Protein AF-A0A2D2MDZ3-F1 (afdb_monomer_lite)

pLDDT: mean 83.77, std 13.37, range [35.31, 97.88]

Sequence (131 aa):
MSRLREDLSTLLNTRGLVSTLDLSQAPYVARSVLNYGIDSIAGKTLSSFSPEALVKRIHQAILAYEPRVIRHSLQVSWVSRTEAPLFEIQMVIEGQLRDAEVAHPFTFRSIWNTQSGAVHLDTAPLRGRHG

Structure (mmCIF, N/CA/C/O backbone):
data_AF-A0A2D2MDZ3-F1
#
_entry.id   AF-A0A2D2MDZ3-F1
#
loop_
_atom_site.group_PDB
_atom_site.id
_atom_site.type_symbol
_atom_site.label_atom_id
_atom_site.label_alt_id
_atom_site.label_comp_id
_atom_site.label_asym_id
_atom_site.label_entity_id
_atom_site.label_seq_id
_atom_site.pdbx_PDB_ins_code
_atom_site.Cartn_x
_atom_site.Cartn_y
_atom_site.Cartn_z
_atom_site.occupancy
_atom_site.B_iso_or_equiv
_atom_site.auth_seq_id
_atom_site.auth_comp_id
_atom_site.auth_asym_id
_atom_site.auth_atom_id
_atom_site.pdbx_PDB_model_num
ATOM 1 N N . MET A 1 1 ? 6.980 10.324 -11.896 1.00 67.56 1 MET A N 1
ATOM 2 C CA . MET A 1 1 ? 6.685 9.839 -10.522 1.00 67.56 1 MET A CA 1
ATOM 3 C C . MET A 1 1 ? 5.343 10.294 -9.950 1.00 67.56 1 MET A C 1
ATOM 5 O O . MET A 1 1 ? 4.773 9.518 -9.196 1.00 67.56 1 MET A O 1
ATOM 9 N N . SER A 1 2 ? 4.819 11.488 -10.270 1.00 81.69 2 SER A N 1
ATOM 10 C CA . SER A 1 2 ? 3.535 11.983 -9.722 1.00 81.69 2 SER A CA 1
ATOM 11 C C . SER A 1 2 ? 2.361 11.024 -9.944 1.00 81.69 2 SER A C 1
ATOM 13 O O . SER A 1 2 ? 1.639 10.730 -8.997 1.00 81.69 2 SER A O 1
ATOM 15 N N . ARG A 1 3 ? 2.247 10.459 -11.152 1.00 89.94 3 ARG A N 1
ATOM 16 C CA . ARG A 1 3 ? 1.176 9.521 -11.511 1.00 89.94 3 ARG A CA 1
ATOM 17 C C . ARG A 1 3 ? 1.160 8.253 -10.651 1.00 89.94 3 ARG A C 1
ATOM 19 O O . ARG A 1 3 ? 0.130 7.931 -10.085 1.00 89.94 3 ARG A O 1
ATOM 26 N N . LEU A 1 4 ? 2.309 7.591 -10.464 1.00 92.06 4 LEU A N 1
ATOM 27 C CA . LEU A 1 4 ? 2.402 6.406 -9.596 1.00 92.06 4 LEU A CA 1
ATOM 28 C C . LEU A 1 4 ? 1.941 6.719 -8.164 1.00 92.06 4 LEU A C 1
ATOM 30 O O . LEU A 1 4 ? 1.241 5.926 -7.551 1.00 92.06 4 LEU A O 1
ATOM 34 N N . ARG A 1 5 ? 2.316 7.884 -7.625 1.00 93.62 5 ARG A N 1
ATOM 35 C CA . ARG A 1 5 ? 1.885 8.310 -6.287 1.00 93.62 5 ARG A CA 1
ATOM 36 C C . ARG A 1 5 ? 0.366 8.484 -6.210 1.00 93.62 5 ARG A C 1
ATOM 38 O O . ARG A 1 5 ? -0.222 8.108 -5.206 1.00 93.62 5 ARG A O 1
ATOM 45 N N . GLU A 1 6 ? -0.255 9.068 -7.231 1.00 92.62 6 GLU A N 1
ATOM 46 C CA . GLU A 1 6 ? -1.711 9.261 -7.305 1.00 92.62 6 GLU A CA 1
ATOM 47 C C . GLU A 1 6 ? -2.456 7.933 -7.443 1.00 92.62 6 GLU A C 1
ATOM 49 O O . GLU A 1 6 ? -3.437 7.707 -6.732 1.00 92.62 6 GLU A O 1
ATOM 54 N N . ASP A 1 7 ? -1.945 7.033 -8.284 1.00 92.81 7 ASP A N 1
ATOM 55 C CA . ASP A 1 7 ? -2.507 5.697 -8.469 1.00 92.81 7 ASP A CA 1
ATOM 56 C C . ASP A 1 7 ? -2.426 4.892 -7.155 1.00 92.81 7 ASP A C 1
ATOM 58 O O . ASP A 1 7 ? -3.420 4.325 -6.698 1.00 92.81 7 ASP A O 1
ATOM 62 N N . LEU A 1 8 ? -1.273 4.927 -6.472 1.00 93.56 8 LEU A N 1
ATOM 63 C CA . LEU A 1 8 ? -1.110 4.316 -5.151 1.00 93.56 8 LEU A CA 1
ATOM 64 C C . LEU A 1 8 ? -1.975 5.000 -4.088 1.00 93.56 8 LEU A C 1
ATOM 66 O O . LEU A 1 8 ? -2.608 4.319 -3.291 1.00 93.56 8 LEU A O 1
ATOM 70 N N . SER A 1 9 ? -2.057 6.331 -4.072 1.00 93.69 9 SER A N 1
ATOM 71 C CA . SER A 1 9 ? -2.933 7.061 -3.149 1.00 93.69 9 SER A CA 1
ATOM 72 C C . SER A 1 9 ? -4.391 6.636 -3.316 1.00 93.69 9 SER A C 1
ATOM 74 O O . SER A 1 9 ? -5.088 6.440 -2.322 1.00 93.69 9 SER A O 1
ATOM 76 N N . THR A 1 10 ? -4.843 6.457 -4.557 1.00 93.06 10 THR A N 1
ATOM 77 C CA . THR A 1 10 ? -6.192 5.973 -4.868 1.00 93.06 10 THR A CA 1
ATOM 78 C C . THR A 1 10 ? -6.371 4.530 -4.402 1.00 93.06 10 THR A C 1
ATOM 80 O O . THR A 1 10 ? -7.352 4.225 -3.724 1.00 93.06 10 THR A O 1
ATOM 83 N N . LEU A 1 11 ? -5.393 3.658 -4.667 1.00 92.75 11 LEU A N 1
ATOM 84 C CA . LEU A 1 11 ? -5.419 2.256 -4.249 1.00 92.75 11 LEU A CA 1
ATOM 85 C C . LEU A 1 11 ? -5.509 2.110 -2.725 1.00 92.75 11 LEU A C 1
ATOM 87 O O . LEU A 1 11 ? -6.344 1.361 -2.228 1.00 92.75 11 LEU A O 1
ATOM 91 N N . LEU A 1 12 ? -4.665 2.822 -1.975 1.00 91.81 12 LEU A N 1
ATOM 92 C CA . LEU A 1 12 ? -4.596 2.688 -0.517 1.00 91.81 12 LEU A CA 1
ATOM 93 C C . LEU A 1 12 ? -5.817 3.299 0.197 1.00 91.81 12 LEU A C 1
ATOM 95 O O . LEU A 1 12 ? -6.134 2.872 1.303 1.00 91.81 12 LEU A O 1
ATOM 99 N N . ASN A 1 13 ? -6.514 4.257 -0.427 1.00 91.19 13 ASN A N 1
ATOM 100 C CA . ASN A 1 13 ? -7.727 4.879 0.124 1.00 91.19 13 ASN A CA 1
ATOM 101 C C . ASN A 1 13 ? -9.042 4.243 -0.364 1.00 91.19 13 ASN A C 1
ATOM 103 O O . ASN A 1 13 ? -10.111 4.592 0.138 1.00 91.19 13 ASN A O 1
ATOM 107 N N . THR A 1 14 ? -9.000 3.322 -1.329 1.00 89.31 14 THR A N 1
ATOM 108 C CA . THR A 1 14 ? -10.204 2.640 -1.827 1.00 89.31 14 THR A CA 1
ATOM 109 C C . THR A 1 14 ? -10.447 1.354 -1.043 1.00 89.31 14 THR A C 1
ATOM 111 O O . THR A 1 14 ? -9.512 0.609 -0.756 1.00 89.31 14 THR A O 1
ATOM 114 N N . ARG A 1 15 ? -11.707 1.063 -0.700 1.00 83.62 15 ARG A N 1
ATOM 115 C CA . ARG A 1 15 ? -12.095 -0.189 -0.033 1.00 83.62 15 ARG A CA 1
ATOM 116 C C . ARG A 1 15 ? -12.343 -1.281 -1.072 1.00 83.62 15 ARG A C 1
ATOM 118 O O . ARG A 1 15 ? -13.261 -1.151 -1.874 1.00 83.62 15 ARG A O 1
ATOM 125 N N . GLY A 1 16 ? -11.569 -2.364 -1.012 1.00 80.44 16 GLY A N 1
ATOM 126 C CA . GLY A 1 16 ? -11.824 -3.558 -1.822 1.00 80.44 16 GLY A CA 1
ATOM 127 C C . GLY A 1 16 ? -13.095 -4.297 -1.385 1.00 80.44 16 GLY A C 1
ATOM 128 O O . GLY A 1 16 ? -13.532 -4.177 -0.239 1.00 80.44 16 GLY A O 1
ATOM 129 N N . LEU A 1 17 ? -13.688 -5.090 -2.279 1.00 79.88 17 LEU A N 1
ATOM 130 C CA . LEU A 1 17 ? -14.898 -5.883 -2.011 1.00 79.88 17 LEU A CA 1
ATOM 131 C C . LEU A 1 17 ? -14.766 -6.863 -0.842 1.00 79.88 17 LEU A C 1
ATOM 133 O O . LEU A 1 17 ? -15.758 -7.117 -0.160 1.00 79.88 17 LEU A O 1
ATOM 137 N N . VAL A 1 18 ? -13.563 -7.380 -0.571 1.00 79.69 18 VAL A N 1
ATOM 138 C CA . VAL A 1 18 ? -13.322 -8.286 0.567 1.00 79.69 18 VAL A CA 1
ATOM 139 C C . VAL A 1 18 ? -13.585 -7.618 1.926 1.00 79.69 18 VAL A C 1
ATOM 141 O O . VAL A 1 18 ? -13.823 -8.298 2.919 1.00 79.69 18 VAL A O 1
ATOM 144 N N . SER A 1 19 ? -13.651 -6.282 1.967 1.00 75.69 19 SER A N 1
ATOM 145 C CA . SER A 1 19 ? -14.065 -5.539 3.161 1.00 75.69 19 SER A CA 1
ATOM 146 C C . SER A 1 19 ? -15.554 -5.684 3.489 1.00 75.69 19 SER A C 1
ATOM 148 O O . SER A 1 19 ? -15.956 -5.397 4.614 1.00 75.69 19 SER A O 1
ATOM 150 N N . THR A 1 20 ? -16.375 -6.083 2.512 1.00 78.50 20 THR A N 1
ATOM 151 C CA . THR A 1 20 ? -17.843 -6.141 2.632 1.00 78.50 20 THR A CA 1
ATOM 152 C C . THR A 1 20 ? -18.398 -7.552 2.418 1.00 78.50 20 THR A C 1
ATOM 154 O O . THR A 1 20 ? -19.483 -7.855 2.908 1.00 78.50 20 THR A O 1
ATOM 157 N N . LEU A 1 21 ? -17.674 -8.421 1.705 1.00 79.31 21 LEU A N 1
ATOM 158 C CA . LEU A 1 21 ? -18.113 -9.769 1.349 1.00 79.31 21 LEU A CA 1
ATOM 159 C C . LEU A 1 21 ? -17.001 -10.795 1.602 1.00 79.31 21 LEU A C 1
ATOM 161 O O . LEU A 1 21 ? -15.848 -10.551 1.252 1.00 79.31 21 LEU A O 1
ATOM 165 N N . ASP A 1 22 ? -17.346 -11.968 2.142 1.00 81.38 22 ASP A N 1
ATOM 166 C CA . ASP A 1 22 ? -16.409 -13.094 2.178 1.00 81.38 22 ASP A CA 1
ATOM 167 C C . ASP A 1 22 ? -16.194 -13.644 0.759 1.00 81.38 22 ASP A C 1
ATOM 169 O O . ASP A 1 22 ? -17.101 -14.197 0.136 1.00 81.38 22 ASP A O 1
ATOM 173 N N . LEU A 1 23 ? -14.974 -13.482 0.245 1.00 82.50 23 LEU A N 1
ATOM 174 C CA . LEU A 1 23 ? -14.567 -13.952 -1.079 1.00 82.50 23 LEU A CA 1
ATOM 175 C C . LEU A 1 23 ? -13.828 -15.299 -1.033 1.00 82.50 23 LEU A C 1
ATOM 177 O O . LEU A 1 23 ? -13.225 -15.686 -2.037 1.00 82.50 23 LEU A O 1
ATOM 181 N N . SER A 1 24 ? -13.868 -16.030 0.088 1.00 83.62 24 SER A N 1
ATOM 182 C CA . SER A 1 24 ? -13.221 -17.343 0.241 1.00 83.62 24 SER A CA 1
ATOM 183 C C . SER A 1 24 ? -13.618 -18.344 -0.854 1.00 83.62 24 SER A C 1
ATOM 185 O O . SER A 1 24 ? -12.775 -19.100 -1.337 1.00 83.62 24 SER A O 1
ATOM 187 N N . GLN A 1 25 ? -14.872 -18.286 -1.313 1.00 87.88 25 GLN A N 1
ATOM 188 C CA . GLN A 1 25 ? -15.414 -19.118 -2.396 1.00 87.88 25 GLN A CA 1
ATOM 189 C C . GLN A 1 25 ? -15.312 -18.469 -3.791 1.00 87.88 25 GLN A C 1
ATOM 191 O O . GLN A 1 25 ? -15.742 -19.054 -4.782 1.00 87.88 25 GLN A O 1
ATOM 196 N N . ALA A 1 26 ? -14.741 -17.264 -3.899 1.00 86.56 26 ALA A N 1
ATOM 197 C CA . ALA A 1 26 ? -14.675 -16.481 -5.134 1.00 86.56 26 ALA A CA 1
ATOM 198 C C . ALA A 1 26 ? -13.241 -15.990 -5.451 1.00 86.56 26 ALA A C 1
ATOM 200 O O . ALA A 1 26 ? -12.999 -14.783 -5.586 1.00 86.56 26 ALA A O 1
ATOM 201 N N . PRO A 1 27 ? -12.262 -16.900 -5.640 1.00 83.94 27 PRO A N 1
ATOM 202 C CA . PRO A 1 27 ? -10.846 -16.546 -5.791 1.00 83.94 27 PRO A CA 1
ATOM 203 C C . PRO A 1 27 ? -10.533 -15.719 -7.047 1.00 83.94 27 PRO A C 1
ATOM 205 O O . PRO A 1 27 ? -9.519 -15.019 -7.077 1.00 83.94 27 PRO A O 1
ATOM 208 N N . TYR A 1 28 ? -11.376 -15.796 -8.082 1.00 85.06 28 TYR A N 1
ATOM 209 C CA . TYR A 1 28 ? -11.264 -14.972 -9.289 1.00 85.06 28 TYR A CA 1
ATOM 210 C C . TYR A 1 28 ? -11.741 -13.535 -9.054 1.00 85.06 28 TYR A C 1
ATOM 212 O O . TYR A 1 28 ? -11.123 -12.605 -9.564 1.00 85.06 28 TYR A O 1
ATOM 220 N N . VAL A 1 29 ? -12.776 -13.339 -8.230 1.00 83.88 29 VAL A N 1
ATOM 221 C CA . VAL A 1 29 ? -13.260 -12.004 -7.840 1.00 83.88 29 VAL A CA 1
ATOM 222 C C . VAL A 1 29 ? -12.232 -11.323 -6.942 1.00 83.88 29 VAL A C 1
ATOM 224 O O . VAL A 1 29 ? -11.875 -10.173 -7.191 1.00 83.88 29 VAL A O 1
ATOM 227 N N . ALA A 1 30 ? -11.671 -12.059 -5.978 1.00 80.62 30 ALA A N 1
ATOM 228 C CA . ALA A 1 30 ? -10.661 -11.558 -5.043 1.00 80.62 30 ALA A CA 1
ATOM 229 C C . ALA A 1 30 ? -9.393 -11.001 -5.721 1.00 80.62 30 ALA A C 1
ATOM 231 O O . ALA A 1 30 ? -8.742 -10.119 -5.163 1.00 80.62 30 ALA A O 1
ATOM 232 N N . ARG A 1 31 ? -9.048 -11.500 -6.918 1.00 79.56 31 ARG A N 1
ATOM 233 C CA . ARG A 1 31 ? -7.894 -11.053 -7.725 1.00 79.56 31 ARG A CA 1
ATOM 234 C C . ARG A 1 31 ? -8.265 -10.122 -8.885 1.00 79.56 31 ARG A C 1
ATOM 236 O O . ARG A 1 31 ? -7.400 -9.783 -9.688 1.00 79.56 31 ARG A O 1
ATOM 243 N N . SER A 1 32 ? -9.544 -9.793 -9.033 1.00 82.69 32 SER A N 1
ATOM 244 C CA . SER A 1 32 ? -10.036 -8.940 -10.115 1.00 82.69 32 SER A CA 1
ATOM 245 C C . SER A 1 32 ? -10.039 -7.473 -9.701 1.00 82.69 32 SER A C 1
ATOM 247 O O . SER A 1 32 ? -10.007 -7.152 -8.516 1.00 82.69 32 SER A O 1
ATOM 249 N N . VAL A 1 33 ? -10.190 -6.579 -10.680 1.00 81.94 33 VAL A N 1
ATOM 250 C CA . VAL A 1 33 ? -10.393 -5.140 -10.439 1.00 81.94 33 VAL A CA 1
ATOM 251 C C . VAL A 1 33 ? -11.617 -4.836 -9.571 1.00 81.94 33 VAL A C 1
ATOM 253 O O . VAL A 1 33 ? -11.681 -3.769 -8.973 1.00 81.94 33 VAL A O 1
ATOM 256 N N . LEU A 1 34 ? -12.564 -5.776 -9.447 1.00 81.00 34 LEU A N 1
ATOM 257 C CA . LEU A 1 34 ? -13.694 -5.633 -8.533 1.00 81.00 34 LEU A CA 1
ATOM 258 C C . LEU A 1 34 ? -13.219 -5.533 -7.075 1.00 81.00 34 LEU A C 1
ATOM 260 O O . LEU A 1 34 ? -13.846 -4.853 -6.279 1.00 81.00 34 LEU A O 1
ATOM 264 N N . ASN A 1 35 ? -12.089 -6.153 -6.722 1.00 83.44 35 ASN A N 1
ATOM 265 C CA . ASN A 1 35 ? -11.496 -6.070 -5.389 1.00 83.44 35 ASN A CA 1
ATOM 266 C C . ASN A 1 35 ? -10.389 -4.996 -5.292 1.00 83.44 35 ASN A C 1
ATOM 268 O O . ASN A 1 35 ? -9.481 -5.124 -4.468 1.00 83.44 35 ASN A O 1
ATOM 272 N N . TYR A 1 36 ? -10.412 -3.972 -6.155 1.00 86.19 36 TYR A N 1
ATOM 273 C CA . TYR A 1 36 ? -9.444 -2.874 -6.115 1.00 86.19 36 TYR A CA 1
ATOM 274 C C . TYR A 1 36 ? -9.541 -2.114 -4.791 1.00 86.19 36 TYR A C 1
ATOM 276 O O . TYR A 1 36 ? -10.621 -1.684 -4.388 1.00 86.19 36 TYR A O 1
ATOM 284 N N . GLY A 1 37 ? -8.402 -1.946 -4.125 1.00 85.75 37 GLY A N 1
ATOM 285 C CA . GLY A 1 37 ? -8.325 -1.279 -2.834 1.00 85.75 37 GLY A CA 1
ATOM 286 C C . GLY A 1 37 ? -7.642 -2.106 -1.751 1.00 85.75 37 GLY A C 1
ATOM 287 O O . GLY A 1 37 ? -7.109 -3.190 -1.997 1.00 85.75 37 GLY A O 1
ATOM 288 N N . ILE A 1 38 ? -7.682 -1.586 -0.528 1.00 85.44 38 ILE A N 1
ATOM 289 C CA . ILE A 1 38 ? -7.232 -2.253 0.696 1.00 85.44 38 ILE A CA 1
ATOM 290 C C . ILE A 1 38 ? -8.325 -2.085 1.753 1.00 85.44 38 ILE A C 1
ATOM 292 O O . ILE A 1 38 ? -8.913 -1.013 1.881 1.00 85.44 38 ILE A O 1
ATOM 296 N N . ASP A 1 39 ? -8.633 -3.131 2.529 1.00 77.94 39 ASP A N 1
ATOM 297 C CA . ASP A 1 39 ? -9.641 -2.972 3.589 1.00 77.94 39 ASP A CA 1
ATOM 298 C C . ASP A 1 39 ? -9.190 -1.939 4.608 1.00 77.94 39 ASP A C 1
ATOM 300 O O . ASP A 1 39 ? -8.047 -1.953 5.084 1.00 77.94 39 ASP A O 1
ATOM 304 N N . SER A 1 40 ? -10.157 -1.115 4.983 1.00 72.00 40 SER A N 1
ATOM 305 C CA . SER A 1 40 ? -10.026 -0.064 5.973 1.00 72.00 40 SER A CA 1
ATOM 306 C C . SER A 1 40 ? -9.363 -0.564 7.252 1.00 72.00 40 SER A C 1
ATOM 308 O O . SER A 1 40 ? -9.741 -1.592 7.819 1.00 72.00 40 SER A O 1
ATOM 310 N N . ILE A 1 41 ? -8.402 0.214 7.740 1.00 75.31 41 ILE A N 1
ATOM 311 C CA . ILE A 1 41 ? -7.845 0.030 9.082 1.00 75.31 41 ILE A CA 1
ATOM 312 C C . ILE A 1 41 ? -8.604 0.845 10.139 1.00 75.31 41 ILE A C 1
ATOM 314 O O . ILE A 1 41 ? -8.322 0.702 11.325 1.00 75.31 41 ILE A O 1
ATOM 318 N N . ALA A 1 42 ? -9.565 1.679 9.712 1.00 76.44 42 ALA A N 1
ATOM 319 C CA . ALA A 1 42 ? -10.398 2.480 10.604 1.00 76.44 42 ALA A CA 1
ATOM 320 C C . ALA A 1 42 ? -11.079 1.612 11.671 1.00 76.44 42 ALA A C 1
ATOM 322 O O . ALA A 1 42 ? -11.632 0.556 11.352 1.00 76.44 42 ALA A O 1
ATOM 323 N N . GLY A 1 43 ? -11.055 2.070 12.921 1.00 67.00 43 GLY A N 1
ATOM 324 C CA . GLY A 1 43 ? -11.701 1.393 14.048 1.00 67.00 43 GLY A CA 1
ATOM 325 C C . GLY A 1 43 ? -10.926 0.193 14.600 1.00 67.00 43 GLY A C 1
ATOM 326 O O . GLY A 1 43 ? -11.357 -0.397 15.589 1.00 67.00 43 GLY A O 1
ATOM 327 N N . LYS A 1 44 ? -9.771 -0.159 14.016 1.00 68.06 44 LYS A N 1
ATOM 328 C CA . LYS A 1 44 ? -8.844 -1.127 14.612 1.00 68.06 44 LYS A CA 1
ATOM 329 C C . LYS A 1 44 ? -7.904 -0.387 15.556 1.00 68.06 44 LYS A C 1
ATOM 331 O O . LYS A 1 44 ? -7.208 0.542 15.151 1.00 68.06 44 LYS A O 1
ATOM 336 N N . THR A 1 45 ? -7.877 -0.789 16.821 1.00 60.66 45 THR A N 1
ATOM 337 C CA . THR A 1 45 ? -6.887 -0.273 17.773 1.00 60.66 45 THR A CA 1
ATOM 338 C C . THR A 1 45 ? -5.489 -0.723 17.354 1.00 60.66 45 THR A C 1
ATOM 340 O O . THR A 1 45 ? -5.311 -1.870 16.949 1.00 60.66 45 THR A O 1
ATOM 343 N N . LEU A 1 46 ? -4.477 0.142 17.492 1.00 60.59 46 LEU A N 1
ATOM 344 C CA . LEU A 1 46 ? -3.078 -0.225 17.212 1.00 60.59 46 LEU A CA 1
ATOM 345 C C . LEU A 1 46 ? -2.628 -1.472 17.988 1.00 60.59 46 LEU A C 1
ATOM 347 O O . LEU A 1 46 ? -1.830 -2.245 17.479 1.00 60.59 46 LEU A O 1
ATOM 351 N N . SER A 1 47 ? -3.189 -1.704 19.179 1.00 63.25 47 SER A N 1
ATOM 352 C CA . SER A 1 47 ? -2.930 -2.895 19.995 1.00 63.25 47 SER A CA 1
ATOM 353 C C . SER A 1 47 ? -3.493 -4.201 19.421 1.00 63.25 47 SER A C 1
ATOM 355 O O . SER A 1 47 ? -2.983 -5.266 19.749 1.00 63.25 47 SER A O 1
ATOM 357 N N . SER A 1 48 ? -4.531 -4.143 18.578 1.00 66.38 48 SER A N 1
ATOM 358 C CA . SER A 1 48 ? -5.117 -5.311 17.892 1.00 66.38 48 SER A CA 1
ATOM 359 C C . SER A 1 48 ? -4.671 -5.433 16.432 1.00 66.38 48 SER A C 1
ATOM 361 O O . SER A 1 48 ? -5.023 -6.386 15.735 1.00 66.38 48 SER A O 1
ATOM 363 N N . PHE A 1 49 ? -3.906 -4.456 15.951 1.00 71.75 49 PHE A N 1
ATOM 364 C CA . PHE A 1 49 ? -3.472 -4.365 14.573 1.00 71.75 49 PHE A CA 1
ATOM 365 C C . PHE A 1 49 ? -2.070 -4.953 14.412 1.00 71.75 49 PHE A C 1
ATOM 367 O O . PHE A 1 49 ? -1.159 -4.562 15.129 1.00 71.75 49 PHE A O 1
ATOM 374 N N . SER A 1 50 ? -1.877 -5.854 13.444 1.00 82.19 50 SER A N 1
ATOM 375 C CA . SER A 1 50 ? -0.543 -6.327 13.047 1.00 82.19 50 SER A CA 1
ATOM 376 C C . SER A 1 50 ? -0.015 -5.456 11.901 1.00 82.19 50 SER A C 1
ATOM 378 O O . SER A 1 50 ? -0.559 -5.526 10.788 1.00 82.19 50 SER A O 1
ATOM 380 N N . PRO A 1 51 ? 1.037 -4.643 12.126 1.00 83.12 51 PRO A N 1
ATOM 381 C CA . PRO A 1 51 ? 1.705 -3.910 11.056 1.00 83.12 51 PRO A CA 1
ATOM 382 C C . PRO A 1 51 ? 2.193 -4.834 9.935 1.00 83.12 51 PRO A C 1
ATOM 384 O O . PRO A 1 51 ? 2.101 -4.477 8.763 1.00 83.12 51 PRO A O 1
ATOM 387 N N . GLU A 1 52 ? 2.627 -6.049 10.266 1.00 86.94 52 GLU A N 1
ATOM 388 C CA . GLU A 1 52 ? 3.113 -7.063 9.324 1.00 86.94 52 GLU A CA 1
ATOM 389 C C . GLU A 1 52 ? 2.004 -7.528 8.376 1.00 86.94 52 GLU A C 1
ATOM 391 O O . GLU A 1 52 ? 2.219 -7.675 7.168 1.00 86.94 52 GLU A O 1
ATOM 396 N N . ALA A 1 53 ? 0.789 -7.719 8.899 1.00 87.38 53 ALA A N 1
ATOM 397 C CA . ALA A 1 53 ? -0.368 -8.063 8.084 1.00 87.38 53 ALA A CA 1
ATOM 398 C C . ALA A 1 53 ? -0.695 -6.947 7.083 1.00 87.38 53 ALA A C 1
ATOM 400 O O . ALA A 1 53 ? -1.013 -7.231 5.927 1.00 87.38 53 ALA A O 1
ATOM 401 N N . LEU A 1 54 ? -0.588 -5.67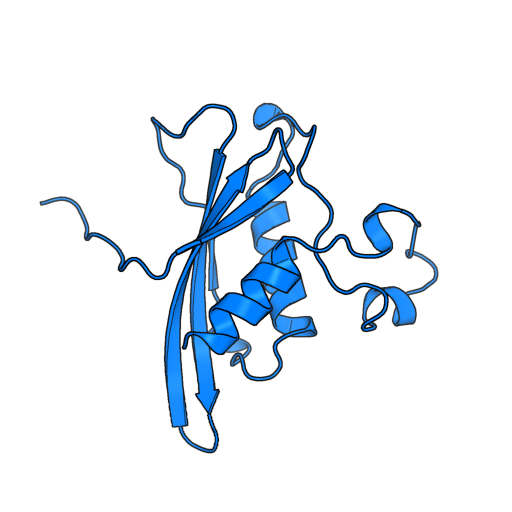8 7.489 1.00 88.38 54 LEU A N 1
ATOM 402 C CA . LEU A 1 54 ? -0.803 -4.550 6.582 1.00 88.38 54 LEU A CA 1
ATOM 403 C C . LEU A 1 54 ? 0.326 -4.399 5.557 1.00 88.38 54 LEU A C 1
ATOM 405 O O . LEU A 1 54 ? 0.025 -4.210 4.382 1.00 88.38 54 LEU A O 1
ATOM 409 N N . VAL A 1 55 ? 1.587 -4.577 5.956 1.00 92.88 55 VAL A N 1
ATOM 410 C CA . VAL A 1 55 ? 2.736 -4.631 5.035 1.00 92.88 55 VAL A CA 1
ATOM 411 C C . VAL A 1 55 ? 2.485 -5.657 3.928 1.00 92.88 55 VAL A C 1
ATOM 413 O O . VAL A 1 55 ? 2.572 -5.331 2.742 1.00 92.88 55 VAL A O 1
ATOM 416 N N . LYS A 1 56 ? 2.089 -6.882 4.300 1.00 91.88 56 LYS A N 1
ATOM 417 C CA . LYS A 1 56 ? 1.774 -7.950 3.342 1.00 91.88 56 LYS A CA 1
ATOM 418 C C . LYS A 1 56 ? 0.615 -7.569 2.419 1.00 91.88 56 LYS A C 1
ATOM 420 O O . LYS A 1 56 ? 0.699 -7.806 1.215 1.00 91.88 56 LYS A O 1
ATOM 425 N N . ARG A 1 57 ? -0.446 -6.966 2.965 1.00 89.81 57 ARG A N 1
ATOM 426 C CA . ARG A 1 57 ? -1.628 -6.539 2.197 1.00 89.81 57 ARG A CA 1
ATOM 427 C C . ARG A 1 57 ? -1.290 -5.447 1.185 1.00 89.81 57 ARG A C 1
ATOM 429 O O . ARG A 1 57 ? -1.651 -5.588 0.022 1.00 89.81 57 ARG A O 1
ATOM 436 N N . ILE A 1 58 ? -0.552 -4.41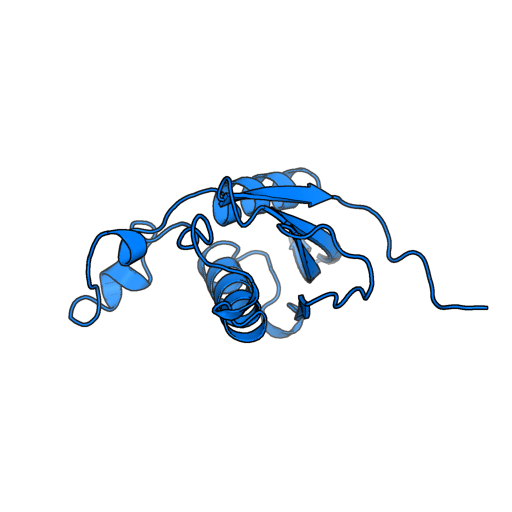3 1.589 1.00 93.31 58 ILE A N 1
ATOM 437 C CA . ILE A 1 58 ? -0.092 -3.345 0.687 1.00 93.31 58 ILE A CA 1
ATOM 438 C C . ILE A 1 58 ? 0.785 -3.930 -0.413 1.00 93.31 58 ILE A C 1
ATOM 440 O O . ILE A 1 58 ? 0.540 -3.679 -1.589 1.00 93.31 58 ILE A 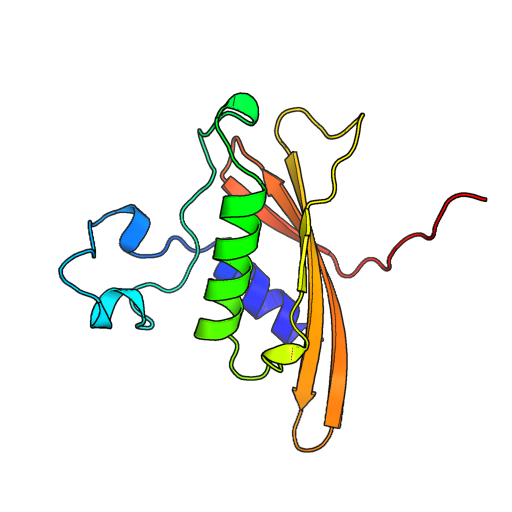O 1
ATOM 444 N N . HIS A 1 59 ? 1.762 -4.762 -0.048 1.00 95.44 59 HIS A N 1
ATOM 445 C CA . HIS A 1 59 ? 2.640 -5.411 -1.015 1.00 95.44 59 HIS A CA 1
ATOM 446 C C . HIS A 1 59 ? 1.837 -6.211 -2.056 1.00 95.44 59 HIS A C 1
ATOM 448 O O . HIS A 1 59 ? 2.034 -6.050 -3.258 1.00 95.44 59 HIS A O 1
ATOM 454 N N . GLN A 1 60 ? 0.880 -7.034 -1.617 1.00 93.00 60 GLN A N 1
ATOM 455 C CA . GLN A 1 60 ? 0.020 -7.811 -2.514 1.00 93.00 60 GLN A CA 1
ATOM 456 C C . GLN A 1 60 ? -0.861 -6.931 -3.410 1.00 93.00 60 GLN A C 1
ATOM 458 O O . GLN A 1 60 ? -0.967 -7.213 -4.602 1.00 93.00 60 GLN A O 1
ATOM 463 N N . ALA A 1 61 ? -1.457 -5.869 -2.865 1.00 92.31 61 ALA A N 1
ATOM 464 C CA . ALA A 1 61 ? -2.307 -4.954 -3.620 1.00 92.31 61 ALA A CA 1
ATOM 465 C C . ALA A 1 61 ? -1.519 -4.220 -4.717 1.00 92.31 61 ALA A C 1
ATOM 467 O O . ALA A 1 61 ? -1.955 -4.187 -5.866 1.00 92.31 61 ALA A O 1
ATOM 468 N N . ILE A 1 62 ? -0.325 -3.705 -4.406 1.00 94.62 62 ILE A N 1
ATOM 469 C CA . ILE A 1 62 ? 0.538 -3.040 -5.395 1.00 94.62 62 ILE A CA 1
ATOM 470 C C . ILE A 1 62 ? 0.928 -4.022 -6.505 1.00 94.62 62 ILE A C 1
ATOM 472 O O . ILE A 1 62 ? 0.801 -3.708 -7.683 1.00 94.62 62 ILE A O 1
ATOM 476 N N . LEU A 1 63 ? 1.324 -5.250 -6.156 1.00 94.06 63 LEU A N 1
ATOM 477 C CA . LEU A 1 63 ? 1.656 -6.283 -7.143 1.00 94.06 63 LEU A CA 1
ATOM 478 C C . LEU A 1 63 ? 0.476 -6.731 -8.022 1.00 94.06 63 LEU A C 1
ATOM 480 O O . LEU A 1 63 ? 0.704 -7.331 -9.083 1.00 94.06 63 LEU A O 1
ATOM 484 N N . ALA A 1 64 ? -0.756 -6.530 -7.557 1.00 90.88 64 ALA 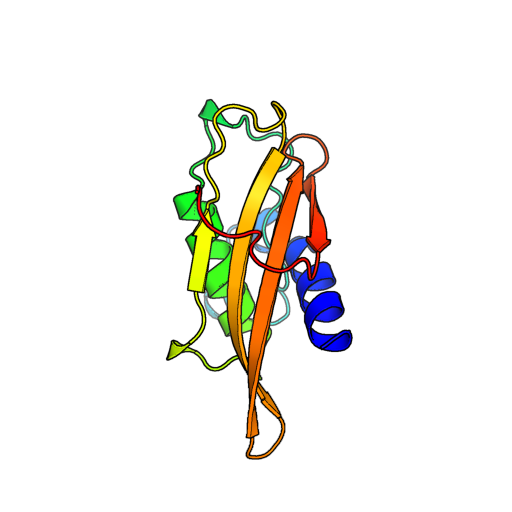A N 1
ATOM 485 C CA . ALA A 1 64 ? -1.971 -6.860 -8.291 1.00 90.88 64 ALA A CA 1
ATOM 486 C C . ALA A 1 64 ? -2.406 -5.719 -9.220 1.00 90.88 64 ALA A C 1
ATOM 488 O O . ALA A 1 64 ? -2.810 -5.985 -10.350 1.00 90.88 64 ALA A O 1
ATOM 489 N N . TYR A 1 65 ? -2.300 -4.468 -8.760 1.00 92.56 65 TYR A N 1
ATOM 490 C CA . TYR A 1 65 ? -2.922 -3.319 -9.422 1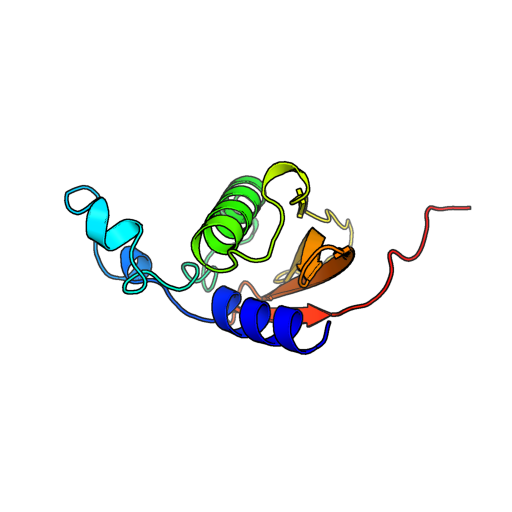.00 92.56 65 TYR A CA 1
ATOM 491 C C . TYR A 1 65 ? -1.937 -2.320 -10.045 1.00 92.56 65 TYR A C 1
ATOM 493 O O . TYR A 1 65 ? -2.364 -1.487 -10.837 1.00 92.56 65 TYR A O 1
ATOM 501 N N . GLU A 1 66 ? -0.632 -2.433 -9.777 1.00 93.06 66 GLU A N 1
ATOM 502 C CA . GLU A 1 66 ? 0.420 -1.635 -10.421 1.00 93.06 66 GLU A CA 1
ATOM 503 C C . GLU A 1 66 ? 1.400 -2.511 -11.222 1.00 93.06 66 GLU A C 1
ATOM 505 O O . GLU A 1 66 ? 2.516 -2.789 -10.776 1.00 93.06 66 GLU A O 1
ATOM 510 N N . PRO A 1 67 ? 1.031 -2.948 -12.444 1.00 92.31 67 PRO A N 1
ATOM 511 C CA . PRO A 1 67 ? 1.846 -3.869 -13.245 1.00 92.31 67 PRO A CA 1
ATOM 512 C C . PRO A 1 67 ? 3.189 -3.277 -13.696 1.00 92.31 67 PRO A C 1
ATOM 514 O O . PRO A 1 67 ? 4.093 -4.019 -14.077 1.00 92.31 67 PRO A O 1
ATOM 517 N N . ARG A 1 68 ? 3.328 -1.946 -13.659 1.00 95.00 68 ARG A N 1
ATOM 518 C CA . ARG A 1 68 ? 4.581 -1.244 -13.965 1.00 95.00 68 ARG A CA 1
ATOM 519 C C . ARG A 1 68 ? 5.632 -1.438 -12.870 1.00 95.00 68 ARG A C 1
ATOM 521 O O . ARG A 1 68 ? 6.818 -1.279 -13.143 1.00 95.00 68 ARG A O 1
ATOM 528 N N . VAL A 1 69 ? 5.230 -1.760 -11.639 1.00 96.06 69 VAL A N 1
ATOM 529 C CA . VAL A 1 69 ? 6.168 -2.020 -10.541 1.00 96.06 69 VAL A CA 1
ATOM 530 C C . VAL A 1 69 ? 6.857 -3.363 -10.772 1.00 96.06 69 VAL A C 1
ATOM 532 O O . VAL A 1 69 ? 6.225 -4.400 -10.980 1.00 96.06 69 VAL A O 1
ATOM 535 N N . ILE A 1 70 ? 8.186 -3.361 -10.722 1.00 96.50 70 ILE A N 1
ATOM 536 C CA . ILE A 1 70 ? 8.999 -4.557 -10.911 1.00 96.50 70 ILE A CA 1
ATOM 537 C C . ILE A 1 70 ? 8.886 -5.434 -9.659 1.00 96.50 70 ILE A C 1
ATOM 539 O O . ILE A 1 70 ? 9.390 -5.084 -8.592 1.00 96.50 70 ILE A O 1
ATOM 543 N N . ARG A 1 71 ? 8.248 -6.605 -9.801 1.00 96.12 71 ARG A N 1
ATOM 544 C CA . ARG A 1 71 ? 7.825 -7.460 -8.673 1.00 96.12 71 ARG A CA 1
ATOM 545 C C . ARG A 1 71 ? 8.917 -7.755 -7.641 1.00 96.12 71 ARG A C 1
ATOM 547 O O . ARG A 1 71 ? 8.650 -7.682 -6.453 1.00 96.12 71 ARG A O 1
ATOM 554 N N . HIS A 1 72 ? 10.126 -8.089 -8.090 1.00 96.19 72 HIS A N 1
ATOM 555 C CA . HIS A 1 72 ? 11.240 -8.471 -7.212 1.00 96.19 72 HIS A CA 1
ATOM 556 C C . HIS A 1 72 ? 11.943 -7.278 -6.548 1.00 96.19 72 HIS A C 1
ATOM 558 O O . HIS A 1 72 ? 12.793 -7.483 -5.690 1.00 96.19 72 HIS A O 1
ATOM 564 N N . SER A 1 73 ? 11.613 -6.050 -6.954 1.00 96.62 73 SER A N 1
ATOM 565 C CA . SER A 1 73 ? 12.166 -4.823 -6.373 1.00 96.62 73 SER A CA 1
ATOM 566 C C . SER A 1 73 ? 11.256 -4.193 -5.319 1.00 96.62 73 SER A C 1
ATOM 568 O O . SER A 1 73 ? 11.706 -3.314 -4.597 1.00 96.62 73 SER A O 1
ATOM 570 N N . LEU A 1 74 ? 9.979 -4.593 -5.254 1.00 97.88 74 LEU A N 1
ATOM 571 C CA . LEU A 1 74 ? 9.014 -3.989 -4.343 1.00 97.88 74 LEU A CA 1
ATOM 572 C C . LEU A 1 74 ? 9.294 -4.428 -2.905 1.00 97.88 74 LEU A C 1
ATOM 574 O O . LEU A 1 74 ? 9.229 -5.612 -2.583 1.00 97.88 74 LEU A O 1
ATOM 578 N N . GLN A 1 75 ? 9.501 -3.456 -2.029 1.00 97.06 75 GLN A N 1
ATOM 579 C CA . GLN A 1 75 ? 9.598 -3.651 -0.595 1.00 97.06 75 GLN A CA 1
ATOM 580 C C . GLN A 1 75 ? 8.622 -2.715 0.117 1.00 97.06 75 GLN A C 1
ATOM 582 O O . GLN A 1 75 ? 8.461 -1.547 -0.235 1.00 97.06 75 GLN A O 1
ATOM 587 N N . VAL A 1 76 ? 7.947 -3.254 1.130 1.00 95.81 76 VAL A N 1
ATOM 588 C CA . VAL A 1 76 ? 7.089 -2.491 2.035 1.00 95.81 76 VAL A CA 1
ATOM 589 C C . VAL A 1 76 ? 7.588 -2.752 3.447 1.00 95.81 76 VAL A C 1
ATOM 591 O O . VAL A 1 76 ? 7.763 -3.907 3.834 1.00 95.81 76 VAL A O 1
ATOM 594 N N . SER A 1 77 ? 7.850 -1.698 4.211 1.00 93.56 77 SER A N 1
ATOM 595 C CA . SER A 1 77 ? 8.382 -1.802 5.569 1.00 93.56 77 SER A CA 1
ATOM 596 C C . SER A 1 77 ? 7.595 -0.923 6.533 1.00 93.56 77 SER A C 1
ATOM 598 O O . SER A 1 77 ? 7.193 0.192 6.205 1.00 93.56 77 SER A O 1
ATOM 600 N N . TRP A 1 78 ? 7.344 -1.441 7.733 1.00 90.25 78 TRP A N 1
ATOM 601 C CA . TRP A 1 78 ? 6.752 -0.661 8.813 1.00 90.25 78 TRP A CA 1
ATOM 602 C C . TRP A 1 78 ? 7.828 0.191 9.489 1.00 90.25 78 TRP A C 1
ATOM 604 O O . TRP A 1 78 ? 8.920 -0.289 9.789 1.00 90.25 78 TRP A O 1
ATOM 614 N N . VAL A 1 79 ? 7.508 1.457 9.748 1.00 88.00 79 VAL A N 1
ATOM 615 C CA . VAL A 1 79 ? 8.373 2.375 10.486 1.00 88.00 79 VAL A CA 1
ATOM 616 C C . VAL A 1 79 ? 7.875 2.435 11.926 1.00 88.00 79 VAL A C 1
ATOM 618 O O . VAL A 1 79 ? 6.961 3.196 12.247 1.00 88.00 79 VAL A O 1
ATOM 621 N N . SER A 1 80 ? 8.485 1.630 12.796 1.00 75.12 80 SER A N 1
ATOM 622 C CA . SER A 1 80 ? 8.258 1.729 14.238 1.00 75.12 80 SER A CA 1
ATOM 623 C C . SER A 1 80 ? 8.894 3.018 14.762 1.00 75.12 80 SER A C 1
ATOM 625 O O . SER A 1 80 ? 10.097 3.233 14.606 1.00 75.12 80 SER A O 1
ATOM 627 N N . ARG A 1 81 ? 8.087 3.905 15.349 1.00 66.62 81 ARG A N 1
ATOM 628 C CA . ARG A 1 81 ? 8.563 5.106 16.043 1.00 66.62 81 ARG A CA 1
ATOM 629 C C . ARG A 1 81 ? 8.090 5.062 17.484 1.00 66.62 81 ARG A C 1
ATOM 631 O O . ARG A 1 81 ? 6.895 4.939 17.730 1.00 66.62 81 ARG A O 1
ATOM 638 N N . THR A 1 82 ? 9.024 5.268 18.405 1.00 60.62 82 THR A N 1
ATOM 639 C CA . THR A 1 82 ? 8.766 5.388 19.847 1.00 60.62 82 THR A CA 1
ATOM 640 C C . THR A 1 82 ? 7.816 6.552 20.182 1.00 60.62 82 THR A C 1
ATOM 642 O O . THR A 1 82 ? 7.153 6.518 21.209 1.00 60.62 82 THR A O 1
ATOM 645 N N . GLU A 1 83 ? 7.700 7.545 19.289 1.00 64.69 83 GLU A N 1
ATOM 646 C CA . GLU A 1 83 ? 6.866 8.752 19.435 1.00 64.69 83 GLU A CA 1
ATOM 647 C C . GLU A 1 83 ? 5.860 8.930 18.275 1.00 64.69 83 GLU A C 1
ATOM 649 O O . GLU A 1 83 ? 5.518 10.051 17.896 1.00 64.69 83 GLU A O 1
ATOM 654 N N . ALA A 1 84 ? 5.416 7.846 17.626 1.00 63.28 84 ALA A N 1
ATOM 655 C CA . ALA A 1 84 ? 4.332 7.971 16.647 1.00 63.28 84 ALA A CA 1
ATOM 656 C C . ALA A 1 84 ? 3.045 8.471 17.334 1.00 63.28 84 ALA A C 1
ATOM 658 O O . ALA A 1 84 ? 2.740 8.022 18.443 1.00 63.28 84 ALA A O 1
ATOM 659 N N . PRO A 1 85 ? 2.256 9.353 16.688 1.00 73.06 85 PRO A N 1
ATOM 660 C CA . PRO A 1 85 ? 0.927 9.690 17.178 1.00 73.06 85 PRO A CA 1
ATOM 661 C C . PRO A 1 85 ? 0.096 8.425 17.422 1.00 73.06 85 PRO A C 1
ATOM 663 O O . PRO A 1 85 ? 0.148 7.478 16.638 1.00 73.06 85 PRO A O 1
ATOM 666 N N . LEU A 1 86 ? -0.710 8.436 18.487 1.00 73.38 86 LEU A N 1
ATOM 667 C CA . LEU A 1 86 ? -1.521 7.305 18.971 1.00 73.38 86 LEU A CA 1
ATOM 668 C C . LEU A 1 86 ? -2.429 6.643 17.926 1.00 73.38 86 LEU A C 1
ATOM 670 O O . LEU A 1 86 ? -2.929 5.554 18.184 1.00 73.38 86 LEU A O 1
ATOM 674 N N . PHE A 1 87 ? -2.673 7.290 16.787 1.00 81.81 87 PHE A N 1
ATOM 675 C CA . PHE A 1 87 ? -3.562 6.809 15.732 1.00 81.81 87 PHE A CA 1
ATOM 676 C C . PHE A 1 87 ? -2.896 6.775 14.356 1.00 81.81 87 PHE A C 1
ATOM 678 O O . PHE A 1 87 ? -3.592 6.752 13.344 1.00 81.81 87 PHE A O 1
ATOM 685 N N . GLU A 1 88 ? -1.564 6.780 14.294 1.00 86.56 88 GLU A N 1
ATOM 686 C CA . GLU A 1 88 ? -0.832 6.769 13.030 1.00 86.56 88 GLU A CA 1
ATOM 687 C C . GLU A 1 88 ? 0.060 5.543 12.872 1.00 86.56 88 GLU A C 1
ATOM 689 O O . GLU A 1 88 ? 0.857 5.197 13.742 1.00 86.56 88 GLU A O 1
ATOM 694 N N . ILE A 1 89 ? -0.023 4.925 11.696 1.00 87.25 89 ILE A N 1
ATOM 695 C CA . ILE A 1 89 ? 0.895 3.878 11.257 1.00 87.25 89 ILE A CA 1
ATOM 696 C C . ILE A 1 89 ? 1.644 4.389 10.039 1.00 87.25 89 ILE A C 1
ATOM 698 O O . ILE A 1 89 ? 1.047 4.864 9.076 1.00 87.25 89 ILE A O 1
ATOM 702 N N . GLN A 1 90 ? 2.966 4.280 10.076 1.00 90.31 90 GLN A N 1
ATOM 703 C CA . GLN A 1 90 ? 3.824 4.760 9.004 1.00 90.31 90 GLN A CA 1
ATOM 704 C C . GLN A 1 90 ? 4.498 3.590 8.311 1.00 90.31 90 GLN A C 1
ATOM 706 O O . GLN A 1 90 ? 5.018 2.687 8.966 1.00 90.31 90 GLN A O 1
ATOM 711 N N . MET A 1 91 ? 4.508 3.615 6.984 1.00 91.81 91 MET A N 1
ATOM 712 C CA . MET A 1 91 ? 5.194 2.609 6.179 1.00 91.81 91 MET A CA 1
ATOM 713 C C . MET A 1 91 ? 5.997 3.254 5.066 1.00 91.81 91 MET A C 1
ATOM 715 O O . MET A 1 91 ? 5.615 4.305 4.550 1.00 91.81 91 MET A O 1
ATOM 719 N N . VAL A 1 92 ? 7.080 2.600 4.672 1.00 94.94 92 VAL A N 1
ATOM 720 C CA . VAL A 1 92 ? 7.849 2.942 3.477 1.00 94.94 92 VAL A CA 1
ATOM 721 C C . VAL A 1 92 ? 7.531 1.921 2.396 1.00 94.94 92 VAL A C 1
ATOM 723 O O . VAL A 1 92 ? 7.484 0.722 2.662 1.00 94.94 92 VAL A O 1
ATOM 726 N N . ILE A 1 93 ? 7.267 2.415 1.191 1.00 95.88 93 ILE A N 1
ATOM 727 C CA . ILE A 1 93 ? 7.017 1.631 -0.016 1.00 95.88 93 ILE A CA 1
ATOM 728 C C . ILE A 1 93 ? 8.101 2.023 -1.009 1.00 95.88 93 ILE A C 1
ATOM 730 O O . ILE A 1 93 ? 8.154 3.172 -1.449 1.00 95.88 93 ILE A O 1
ATOM 734 N N . GLU A 1 94 ? 8.958 1.083 -1.366 1.00 95.94 94 GLU A N 1
ATOM 735 C CA . GLU A 1 94 ? 10.088 1.317 -2.256 1.00 95.94 94 GLU A CA 1
ATOM 736 C C . GLU A 1 94 ? 10.180 0.241 -3.332 1.00 95.94 94 GLU A C 1
ATOM 738 O O . GLU A 1 94 ? 9.675 -0.869 -3.172 1.00 95.94 94 GLU A O 1
ATOM 743 N N . GLY A 1 95 ? 10.800 0.587 -4.453 1.00 96.25 95 GLY A N 1
ATOM 744 C CA . GLY A 1 95 ? 11.071 -0.361 -5.520 1.00 96.25 95 GLY A CA 1
ATOM 745 C C . GLY A 1 95 ? 11.440 0.325 -6.819 1.00 96.25 95 GLY A C 1
ATOM 746 O O . GLY A 1 95 ? 11.832 1.490 -6.842 1.00 96.25 95 GLY A O 1
ATOM 747 N N . GLN A 1 96 ? 11.321 -0.412 -7.917 1.00 96.25 96 GLN A N 1
ATOM 748 C CA . GLN A 1 96 ? 11.585 0.076 -9.260 1.00 96.25 96 GLN A CA 1
ATOM 749 C C . GLN A 1 96 ? 10.317 0.036 -10.111 1.00 96.25 96 GLN A C 1
ATOM 751 O O . GLN A 1 96 ? 9.575 -0.948 -10.128 1.00 96.25 96 GLN A O 1
ATOM 756 N N . LEU A 1 97 ? 10.079 1.122 -10.837 1.00 94.88 97 LEU A N 1
ATOM 757 C CA . LEU A 1 97 ? 9.015 1.273 -11.815 1.00 94.88 97 LEU A CA 1
ATOM 758 C C . LEU A 1 97 ? 9.605 1.110 -13.215 1.00 94.88 97 LEU A C 1
ATOM 760 O O . LEU A 1 97 ? 10.563 1.797 -13.565 1.00 94.88 97 LEU A O 1
ATOM 764 N N . ARG A 1 98 ? 9.027 0.224 -14.019 1.00 94.31 98 ARG A N 1
ATOM 765 C CA . ARG A 1 98 ? 9.359 0.092 -15.435 1.00 94.31 98 ARG A CA 1
ATOM 766 C C . ARG A 1 98 ? 8.654 1.186 -16.232 1.00 94.31 98 ARG A C 1
ATOM 768 O O . ARG A 1 98 ? 7.425 1.266 -16.207 1.00 94.31 98 ARG A O 1
ATOM 775 N N . ASP A 1 99 ? 9.436 1.968 -16.961 1.00 89.56 99 ASP A N 1
ATOM 776 C CA . ASP A 1 99 ? 8.971 2.920 -17.963 1.00 89.56 99 ASP A CA 1
ATOM 777 C C . ASP A 1 99 ? 9.680 2.614 -19.286 1.00 89.56 99 ASP A C 1
ATOM 779 O O . ASP A 1 99 ? 10.899 2.751 -19.401 1.00 89.56 99 ASP A O 1
ATOM 783 N N . ALA A 1 100 ? 8.927 2.091 -20.255 1.00 87.62 100 ALA A N 1
ATOM 784 C CA . ALA A 1 100 ? 9.471 1.470 -21.462 1.00 87.62 100 ALA A CA 1
ATOM 785 C C . ALA A 1 100 ? 10.589 0.446 -21.137 1.00 87.62 100 ALA A C 1
ATOM 787 O O . ALA A 1 100 ? 10.327 -0.581 -20.500 1.00 87.62 100 ALA A O 1
ATOM 788 N N . GLU A 1 101 ? 11.828 0.716 -21.555 1.00 88.50 101 GLU A N 1
ATOM 789 C CA . GLU A 1 101 ? 13.003 -0.140 -21.326 1.00 88.50 101 GLU A CA 1
ATOM 790 C C . GLU A 1 101 ? 13.832 0.264 -20.096 1.00 88.50 101 GLU A C 1
ATOM 792 O O . GLU A 1 101 ? 14.808 -0.405 -19.758 1.00 88.50 101 GLU A O 1
ATOM 797 N N . VAL A 1 102 ? 13.440 1.327 -19.389 1.00 91.31 102 VAL A N 1
ATOM 798 C CA . VAL A 1 102 ? 14.198 1.891 -18.267 1.00 91.31 102 VAL A CA 1
ATOM 799 C C . VAL A 1 102 ? 13.506 1.582 -16.939 1.00 91.31 102 VAL A C 1
ATOM 801 O O . VAL A 1 102 ? 12.283 1.636 -16.810 1.00 91.31 102 VAL A O 1
ATOM 804 N N . ALA A 1 103 ? 14.299 1.235 -15.923 1.00 94.25 103 ALA A N 1
ATOM 805 C CA . ALA A 1 103 ? 13.827 1.056 -14.555 1.00 94.25 103 ALA A CA 1
ATOM 806 C C . ALA A 1 103 ? 14.149 2.303 -13.722 1.00 94.25 103 ALA A C 1
ATOM 808 O O . ALA A 1 103 ? 15.305 2.713 -13.622 1.00 94.25 103 ALA A O 1
ATOM 809 N N . HIS A 1 104 ? 13.131 2.881 -13.090 1.00 93.50 104 HIS A N 1
ATOM 810 C CA . HIS A 1 104 ? 13.264 4.058 -12.242 1.00 93.50 104 HIS A CA 1
ATOM 811 C C . HIS A 1 104 ? 12.996 3.709 -10.776 1.00 93.50 104 HIS A C 1
ATOM 813 O O . HIS A 1 104 ? 11.920 3.188 -10.475 1.00 93.50 104 HIS A O 1
ATOM 819 N N . PRO A 1 105 ? 13.915 4.003 -9.842 1.00 94.81 105 PRO A N 1
ATOM 820 C CA . PRO A 1 105 ? 13.653 3.795 -8.427 1.00 94.81 105 PRO A CA 1
ATOM 821 C C . PRO A 1 105 ? 12.577 4.764 -7.925 1.00 94.81 105 PRO A C 1
ATOM 823 O O . PRO A 1 105 ? 12.499 5.915 -8.361 1.00 94.81 105 PRO A O 1
ATOM 826 N N . PHE A 1 106 ? 11.765 4.312 -6.977 1.00 93.81 106 PHE A N 1
ATOM 827 C CA . PHE A 1 106 ? 10.818 5.146 -6.255 1.00 93.81 106 PHE A CA 1
ATOM 828 C C . PHE A 1 106 ? 10.810 4.792 -4.769 1.00 93.81 106 PHE A C 1
ATOM 830 O O . PHE A 1 106 ? 11.082 3.658 -4.372 1.00 93.81 106 PHE A O 1
ATOM 837 N N . THR A 1 107 ? 10.444 5.778 -3.958 1.00 95.12 107 THR A N 1
ATOM 838 C CA . THR A 1 107 ? 10.195 5.615 -2.529 1.00 95.12 107 THR A CA 1
ATOM 839 C C . THR A 1 107 ? 9.042 6.526 -2.144 1.00 95.12 107 THR A C 1
ATOM 841 O O . THR A 1 107 ? 9.039 7.711 -2.485 1.00 95.12 107 THR A O 1
ATOM 844 N N . PHE A 1 108 ? 8.068 5.978 -1.430 1.00 94.81 108 PHE A N 1
ATOM 845 C CA . PHE A 1 108 ? 6.971 6.725 -0.838 1.00 94.81 108 PHE A CA 1
ATOM 846 C C . PHE A 1 108 ? 6.848 6.379 0.633 1.00 94.81 108 PHE A C 1
ATOM 848 O O . PHE A 1 108 ? 7.009 5.227 1.035 1.00 94.81 108 PHE A O 1
ATOM 855 N N . ARG A 1 109 ? 6.495 7.376 1.435 1.00 93.12 109 ARG A N 1
ATOM 856 C CA . ARG A 1 109 ? 6.067 7.174 2.812 1.00 93.12 109 ARG A CA 1
ATOM 857 C C . ARG A 1 109 ? 4.551 7.247 2.855 1.00 93.12 109 ARG A C 1
ATOM 859 O O . ARG A 1 109 ? 3.982 8.232 2.403 1.00 93.12 109 ARG A O 1
ATOM 866 N N . SER A 1 110 ? 3.915 6.216 3.397 1.00 92.00 110 SER A N 1
ATOM 867 C CA . SER A 1 110 ? 2.477 6.211 3.658 1.00 92.00 110 SER A CA 1
ATOM 868 C C . SER A 1 110 ? 2.212 6.427 5.144 1.00 92.00 110 SER A C 1
ATOM 870 O O . SER A 1 110 ? 2.832 5.776 5.987 1.00 92.00 110 SER A O 1
ATOM 872 N N . ILE A 1 111 ? 1.314 7.357 5.460 1.00 92.00 111 ILE A N 1
ATOM 873 C CA . ILE A 1 111 ? 0.820 7.634 6.810 1.00 92.00 111 ILE A CA 1
ATOM 874 C C . ILE A 1 111 ? -0.640 7.214 6.840 1.00 92.00 111 ILE A C 1
ATOM 876 O O . ILE A 1 111 ? -1.454 7.743 6.084 1.00 92.00 111 ILE A O 1
ATOM 880 N N . TRP A 1 112 ? -0.957 6.259 7.701 1.00 90.25 112 TRP A N 1
ATOM 881 C CA . TRP A 1 112 ? -2.286 5.694 7.839 1.00 90.25 112 TRP A CA 1
ATOM 882 C C . TRP A 1 112 ? -2.903 6.130 9.157 1.00 90.25 112 TRP A C 1
ATOM 884 O O . TRP A 1 112 ? -2.343 5.848 10.216 1.00 90.25 112 TRP A O 1
ATOM 894 N N . ASN A 1 113 ? -4.071 6.760 9.099 1.00 89.00 113 ASN A N 1
ATOM 895 C CA . ASN A 1 113 ? -4.825 7.136 10.284 1.00 89.00 113 ASN A CA 1
ATOM 896 C C . ASN A 1 113 ? -5.775 5.994 10.690 1.00 89.00 113 ASN A C 1
ATOM 898 O O . ASN A 1 113 ? -6.682 5.632 9.941 1.00 89.00 113 ASN A O 1
ATOM 902 N N . THR A 1 114 ? -5.592 5.414 11.874 1.00 84.56 114 THR A N 1
ATOM 903 C CA . THR A 1 114 ? -6.390 4.274 12.366 1.00 84.56 114 THR A CA 1
ATOM 904 C C . THR A 1 114 ? -7.783 4.670 12.859 1.00 84.56 114 THR A C 1
ATOM 906 O O . THR A 1 114 ? -8.637 3.803 13.051 1.00 84.56 114 THR A O 1
ATOM 909 N N . GLN A 1 115 ? -8.055 5.965 13.027 1.00 84.56 115 GLN A N 1
ATOM 910 C CA . GLN A 1 115 ? -9.368 6.475 13.415 1.00 84.56 115 GLN A CA 1
ATOM 911 C C . GLN A 1 115 ? -10.240 6.765 12.187 1.00 84.56 115 GLN A C 1
ATOM 913 O O . GLN A 1 115 ? -11.368 6.284 12.109 1.00 84.56 115 GLN A O 1
ATOM 918 N N . SER A 1 116 ? -9.720 7.517 11.214 1.00 85.88 116 SER A N 1
ATOM 919 C CA . SER A 1 116 ? -10.453 7.890 9.997 1.00 85.88 116 SER A CA 1
ATOM 920 C C . SER A 1 116 ? -10.326 6.862 8.870 1.00 85.88 116 SER A C 1
ATOM 922 O O . SER A 1 116 ? -11.190 6.795 8.000 1.00 85.88 116 SER A O 1
ATOM 924 N N . GLY A 1 117 ? -9.260 6.057 8.869 1.00 86.44 117 GLY A N 1
ATOM 925 C CA . GLY A 1 117 ? -8.902 5.164 7.766 1.00 86.44 117 GLY A CA 1
ATOM 926 C C . GLY A 1 117 ? -8.216 5.860 6.589 1.00 86.44 117 GLY A C 1
ATOM 927 O O . GLY A 1 117 ? -7.909 5.184 5.612 1.00 86.44 117 GLY A O 1
ATOM 928 N N . ALA A 1 118 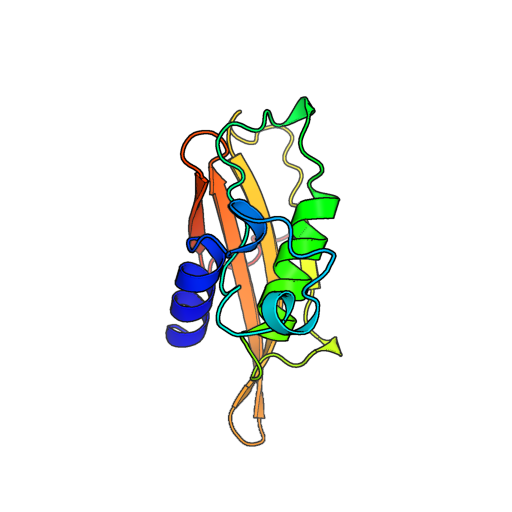? -7.983 7.174 6.663 1.00 89.94 118 ALA A N 1
ATOM 929 C CA . ALA A 1 118 ? -7.342 7.930 5.593 1.00 89.94 118 ALA A CA 1
ATOM 930 C C . ALA A 1 118 ? -5.853 7.584 5.463 1.00 89.94 118 ALA A C 1
ATOM 932 O O . ALA A 1 118 ? -5.161 7.366 6.465 1.00 89.94 118 ALA A O 1
ATOM 933 N N . VAL A 1 119 ? -5.361 7.587 4.224 1.00 92.50 119 VAL A N 1
ATOM 934 C CA . VAL A 1 119 ? -3.958 7.336 3.888 1.00 92.50 119 VAL A CA 1
ATOM 935 C C . VAL A 1 119 ? -3.380 8.516 3.118 1.00 92.50 119 VAL A C 1
ATOM 937 O O . VAL A 1 119 ? -3.907 8.908 2.076 1.00 92.50 119 VAL A O 1
ATOM 940 N N . HIS A 1 120 ? -2.253 9.042 3.589 1.00 92.38 120 HIS A N 1
ATOM 941 C CA . HIS A 1 120 ? -1.489 10.078 2.896 1.00 92.38 120 HIS A CA 1
ATOM 942 C C . HIS A 1 120 ? -0.153 9.524 2.401 1.00 92.38 120 HIS A C 1
ATOM 944 O O . HIS A 1 120 ? 0.531 8.819 3.142 1.00 92.38 120 HIS A O 1
ATOM 950 N N . LEU A 1 121 ? 0.210 9.834 1.150 1.00 92.62 121 LEU A N 1
ATOM 951 C CA . LEU A 1 121 ? 1.483 9.444 0.538 1.00 92.62 121 LEU A CA 1
ATOM 952 C C . LEU A 1 121 ? 2.372 10.663 0.301 1.00 92.62 121 LEU A C 1
ATOM 954 O O . LEU A 1 121 ? 2.027 11.538 -0.499 1.00 92.62 121 LEU A O 1
ATOM 958 N N . ASP A 1 122 ? 3.561 10.623 0.891 1.00 90.44 122 ASP A N 1
ATOM 959 C CA . ASP A 1 122 ? 4.612 11.618 0.717 1.00 90.44 122 ASP A CA 1
ATOM 960 C C . ASP A 1 122 ? 5.789 11.044 -0.079 1.00 90.44 122 ASP A C 1
ATOM 962 O O . ASP A 1 122 ? 6.159 9.878 0.061 1.00 90.44 122 ASP A O 1
ATOM 966 N N . THR A 1 123 ? 6.435 11.888 -0.883 1.00 79.38 123 THR A N 1
ATOM 967 C CA . THR A 1 123 ? 7.667 11.566 -1.632 1.00 79.38 123 THR A CA 1
ATOM 968 C C . THR A 1 123 ? 8.941 11.856 -0.839 1.00 79.38 123 THR A C 1
ATOM 970 O O . THR A 1 123 ? 10.027 11.873 -1.415 1.00 79.38 123 THR A O 1
ATOM 973 N N . ALA A 1 124 ? 8.824 12.191 0.449 1.00 61.41 124 ALA A N 1
ATOM 974 C CA . ALA A 1 124 ? 9.954 12.678 1.228 1.00 61.41 124 ALA A CA 1
ATOM 975 C C . ALA A 1 124 ? 11.092 11.635 1.250 1.00 61.41 124 ALA A C 1
ATOM 977 O O . ALA A 1 124 ? 10.830 10.459 1.519 1.00 61.41 124 ALA A O 1
ATOM 978 N N . PRO A 1 125 ? 12.347 12.044 0.983 1.00 51.22 125 PRO A N 1
ATOM 979 C CA . PRO A 1 125 ? 13.482 11.135 1.035 1.00 51.22 125 PRO A CA 1
ATOM 980 C C . PRO A 1 125 ? 13.666 10.595 2.456 1.00 51.22 125 PRO A C 1
ATOM 982 O O . PRO A 1 125 ? 13.309 11.256 3.436 1.00 51.22 125 PRO A O 1
ATOM 985 N N . LEU A 1 126 ? 14.266 9.405 2.565 1.00 49.50 126 LEU A N 1
ATOM 986 C CA . LEU A 1 126 ? 14.777 8.865 3.823 1.00 49.50 126 LEU A CA 1
ATOM 987 C C . LEU A 1 126 ? 15.698 9.920 4.455 1.00 49.50 126 LEU A C 1
ATOM 989 O O . LEU A 1 126 ? 16.854 10.058 4.054 1.00 49.50 126 LEU A O 1
ATOM 993 N N . ARG A 1 127 ? 15.204 10.698 5.428 1.00 50.16 127 ARG A N 1
ATOM 994 C CA . ARG A 1 127 ? 16.095 11.466 6.300 1.00 50.16 127 ARG A CA 1
ATOM 995 C C . ARG A 1 127 ? 16.980 10.441 6.996 1.00 50.16 127 ARG A C 1
ATOM 997 O O . ARG A 1 127 ? 16.486 9.575 7.716 1.00 50.16 127 ARG A O 1
ATOM 1004 N N . GLY A 1 128 ? 18.261 10.508 6.650 1.00 41.84 128 GLY A N 1
ATOM 1005 C CA . GLY A 1 128 ? 19.268 9.534 7.011 1.00 41.84 128 GLY A CA 1
ATOM 1006 C C . GLY A 1 128 ? 19.363 9.308 8.513 1.00 41.84 128 GLY A C 1
ATOM 1007 O O . GLY A 1 128 ? 19.142 10.208 9.320 1.00 41.84 128 GLY A O 1
ATOM 1008 N N . ARG A 1 129 ? 19.688 8.053 8.823 1.00 40.53 129 ARG A N 1
ATOM 1009 C CA . ARG A 1 129 ? 20.583 7.594 9.888 1.00 40.53 129 ARG A CA 1
ATOM 1010 C C . ARG A 1 129 ? 21.130 8.712 10.781 1.00 40.53 129 ARG A C 1
ATOM 1012 O O . ARG A 1 129 ? 21.810 9.613 10.301 1.00 40.53 129 ARG A O 1
ATOM 1019 N N . HIS A 1 130 ? 20.892 8.532 12.078 1.00 35.31 130 HIS A N 1
ATOM 1020 C CA . HIS A 1 130 ? 21.743 8.998 13.167 1.00 35.31 130 HIS A CA 1
ATOM 1021 C C . HIS A 1 130 ? 23.203 9.208 12.732 1.00 35.31 130 HIS A C 1
ATOM 1023 O O . HIS A 1 130 ? 23.853 8.269 12.260 1.00 35.31 130 HIS A O 1
ATOM 1029 N N . GLY A 1 131 ? 23.679 10.435 12.927 1.00 36.19 131 GLY A N 1
ATOM 1030 C CA . GLY A 1 131 ? 25.043 10.740 13.338 1.00 36.19 131 GLY A CA 1
ATOM 1031 C C . GLY A 1 131 ? 24.969 11.299 14.748 1.00 36.19 131 GLY A C 1
ATOM 1032 O O . GLY A 1 131 ? 23.996 12.049 15.000 1.00 36.19 131 GLY A O 1
#

Foldseek 3Di:
DVVVQVQLLCQALDAFCVLPDPCVVPVVCCLDCNRRHAHFLAPPFPVNDDPVVVQVRSLVNCVRRVVQFDNVFWGKAWDDDPDPPRFKTKIKIWGWGDDPPDTDIAIWIWIAGNHPSHIDIDRDDPPDDDD

Radius of gyration: 15.2 Å; chains: 1; bounding box: 43×32×42 Å

Secondary structure (DSSP, 8-state):
-HHHHHHHHHHHHSPPGGGTS--TT-HHHHTSGGG-S----TT--TTT--HHHHHHHHHHHHHHH-TTB-GGG-EEEE---TT--TTEEEEEEEEEEEETTEEEEEEEEEEEETTT--EEEE---------